Protein AF-K1PT40-F1 (afdb_monomer)

Sequence (163 aa):
MASPNAAKFVKEEEVARGKWLSLNNITYTDPTGRERQWECVKRTTRQTDSADAVGIIAILKRMLKFDCIVLVLQYRPPMKCCSVEIPAGLVDAGESPETAAVRELYEETGYTASVKHVTPEFIEVVLIPVDDLLQRLDDYAKSGCSVDSRVYSYALGLQPKTS

Structure (mmCIF, N/CA/C/O backbone):
data_AF-K1PT40-F1
#
_entry.id   AF-K1PT40-F1
#
loop_
_atom_site.group_PDB
_atom_site.id
_atom_site.type_symbol
_atom_site.label_atom_id
_atom_site.label_alt_id
_atom_site.label_comp_id
_atom_site.label_asym_id
_atom_site.label_entity_id
_atom_site.label_seq_id
_atom_site.pdbx_PDB_ins_code
_atom_site.Cartn_x
_atom_site.Cartn_y
_atom_site.Cartn_z
_atom_site.occupancy
_atom_site.B_iso_or_equiv
_atom_site.auth_seq_id
_atom_site.auth_comp_id
_atom_site.auth_asym_id
_atom_site.auth_atom_id
_atom_site.pdbx_PDB_model_num
ATOM 1 N N . MET A 1 1 ? -2.597 6.090 31.375 1.00 55.81 1 MET A N 1
ATOM 2 C CA . MET A 1 1 ? -3.374 6.096 30.114 1.00 55.81 1 MET A CA 1
ATOM 3 C C . MET A 1 1 ? -3.685 4.656 29.753 1.00 55.81 1 MET A C 1
ATOM 5 O O . MET A 1 1 ? -2.814 3.817 29.946 1.00 55.81 1 MET A O 1
ATOM 9 N N . ALA A 1 2 ? -4.905 4.352 29.312 1.00 60.03 2 ALA A N 1
ATOM 10 C CA . ALA A 1 2 ? -5.257 2.994 28.907 1.00 60.03 2 ALA A CA 1
ATOM 11 C C . ALA A 1 2 ? -4.549 2.618 27.591 1.00 60.03 2 ALA A C 1
ATOM 13 O O . ALA A 1 2 ? -4.382 3.466 26.715 1.00 60.03 2 ALA A O 1
ATOM 14 N N . SER A 1 3 ? -4.092 1.368 27.482 1.00 67.38 3 SER A N 1
ATOM 15 C CA . SER A 1 3 ? -3.346 0.873 26.317 1.00 67.38 3 SER A CA 1
ATOM 16 C C . SER A 1 3 ? -4.230 0.851 25.063 1.00 67.38 3 SER A C 1
ATOM 18 O O . SER A 1 3 ? -5.341 0.334 25.148 1.00 67.38 3 SER A O 1
ATOM 20 N N . PRO A 1 4 ? -3.764 1.317 23.890 1.00 64.62 4 PRO A N 1
ATOM 21 C CA . PRO A 1 4 ? -4.501 1.194 22.628 1.00 64.62 4 PRO A CA 1
ATOM 22 C C . PRO A 1 4 ? -4.942 -0.242 22.306 1.00 64.62 4 PRO A C 1
ATOM 24 O O . PRO A 1 4 ? -6.037 -0.442 21.790 1.00 64.62 4 PRO A O 1
ATOM 27 N N . ASN A 1 5 ? -4.156 -1.244 22.718 1.00 70.12 5 ASN A N 1
ATOM 28 C CA . ASN A 1 5 ? -4.481 -2.667 22.543 1.00 70.12 5 ASN A CA 1
ATOM 29 C C . ASN A 1 5 ? -5.668 -3.138 23.403 1.00 70.12 5 ASN A C 1
ATOM 31 O O . ASN A 1 5 ? -6.111 -4.275 23.267 1.00 70.12 5 ASN A O 1
ATOM 35 N N . ALA A 1 6 ? -6.168 -2.299 24.316 1.00 75.44 6 ALA A N 1
ATOM 36 C CA . ALA A 1 6 ? -7.383 -2.576 25.074 1.00 75.44 6 ALA A CA 1
ATOM 37 C C . ALA A 1 6 ? -8.662 -2.255 24.282 1.00 75.44 6 ALA A C 1
ATOM 39 O O . ALA A 1 6 ? -9.745 -2.634 24.728 1.00 75.44 6 ALA A O 1
ATOM 40 N N . ALA A 1 7 ? -8.555 -1.581 23.129 1.00 82.00 7 ALA A N 1
ATOM 41 C CA . ALA A 1 7 ? -9.688 -1.396 22.235 1.00 82.00 7 ALA A CA 1
ATOM 42 C C . ALA A 1 7 ? -10.136 -2.741 21.644 1.00 82.00 7 ALA A C 1
ATOM 44 O O . ALA A 1 7 ? -9.308 -3.602 21.343 1.00 82.00 7 ALA A O 1
ATOM 45 N N . LYS A 1 8 ? -11.446 -2.936 21.482 1.00 88.75 8 LYS A N 1
ATOM 46 C CA . LYS A 1 8 ? -12.007 -4.203 20.994 1.00 88.75 8 LYS A CA 1
ATOM 47 C C . LYS A 1 8 ? -13.118 -3.958 19.996 1.00 88.75 8 LYS A C 1
ATOM 49 O O . LYS A 1 8 ? -14.002 -3.140 20.233 1.00 88.75 8 LYS A O 1
ATOM 54 N N . PHE A 1 9 ? -13.079 -4.708 18.903 1.00 91.75 9 PHE A N 1
ATOM 55 C CA . PHE A 1 9 ? -14.188 -4.798 17.966 1.00 91.75 9 PHE A CA 1
ATOM 56 C C . PHE A 1 9 ? -15.435 -5.347 18.672 1.00 91.75 9 PHE A C 1
ATOM 58 O O . PHE A 1 9 ? -15.334 -6.305 19.439 1.00 91.75 9 PHE A O 1
ATOM 65 N N . VAL A 1 10 ? -16.595 -4.743 18.406 1.00 95.06 10 VAL A N 1
ATOM 66 C CA . VAL A 1 10 ? -17.891 -5.204 18.926 1.00 95.06 10 VAL A CA 1
ATOM 67 C C . VAL A 1 10 ? -18.737 -5.764 17.792 1.00 95.06 10 VAL A C 1
ATOM 69 O O . VAL A 1 10 ? -19.120 -6.930 17.829 1.00 95.06 10 VAL A O 1
ATOM 72 N N . LYS A 1 11 ? -19.031 -4.940 16.783 1.00 95.19 11 LYS A N 1
ATOM 73 C CA . LYS A 1 11 ? -19.828 -5.338 15.621 1.00 95.19 11 LYS A CA 1
ATOM 74 C C . LYS A 1 11 ? -19.534 -4.460 14.416 1.00 95.19 11 LYS A C 1
ATOM 76 O O . LYS A 1 11 ? -18.988 -3.366 14.543 1.00 95.19 11 LYS A O 1
ATOM 81 N N . GLU A 1 12 ? -19.962 -4.932 13.258 1.00 95.81 12 GLU A N 1
ATOM 82 C CA . GLU A 1 12 ? -19.941 -4.181 12.015 1.00 95.81 12 GLU A CA 1
ATOM 83 C C . GLU A 1 12 ? -21.267 -4.360 11.292 1.00 95.81 12 GLU A C 1
ATOM 85 O O . GLU A 1 12 ? -21.753 -5.481 11.145 1.00 95.81 12 GLU A O 1
ATOM 90 N N . GLU A 1 13 ? -21.836 -3.250 10.841 1.00 96.88 13 GLU A N 1
ATOM 91 C CA . GLU A 1 13 ? -23.110 -3.219 10.135 1.00 96.88 13 GLU A CA 1
ATOM 92 C C . GLU A 1 13 ? -22.908 -2.566 8.768 1.00 96.88 13 GLU A C 1
ATOM 94 O O . GLU A 1 13 ? -22.343 -1.479 8.660 1.00 96.88 13 GLU A O 1
ATOM 99 N N . GLU A 1 14 ? -23.344 -3.238 7.703 1.00 96.56 14 GLU A N 1
ATOM 100 C CA . GLU A 1 14 ? -23.311 -2.670 6.356 1.00 96.56 14 GLU A CA 1
ATOM 101 C C . GLU A 1 14 ? -24.415 -1.615 6.217 1.00 96.56 14 GLU A C 1
ATOM 103 O O . GLU A 1 14 ? -25.590 -1.895 6.445 1.00 96.56 14 GLU A O 1
ATOM 108 N N . VAL A 1 15 ? -24.027 -0.396 5.845 1.00 97.06 15 VAL A N 1
ATOM 109 C CA . VAL A 1 15 ? -24.938 0.736 5.630 1.00 97.06 15 VAL A CA 1
ATOM 110 C C . VAL A 1 15 ? -25.408 0.763 4.178 1.00 97.06 15 VAL A C 1
ATOM 112 O O . VAL A 1 15 ? -26.587 0.972 3.903 1.00 97.06 15 VAL A O 1
ATOM 115 N N . ALA A 1 16 ? -24.484 0.555 3.237 1.00 96.06 16 ALA A N 1
ATOM 116 C CA . ALA A 1 16 ? -24.777 0.520 1.810 1.00 96.06 16 ALA A CA 1
ATOM 117 C C . ALA A 1 16 ? -23.735 -0.310 1.051 1.00 96.06 16 ALA A C 1
ATOM 119 O O . ALA A 1 16 ? -22.554 -0.312 1.398 1.00 96.06 16 ALA A O 1
ATOM 120 N N . ARG A 1 17 ? -24.152 -0.957 -0.041 1.00 95.69 17 ARG A N 1
ATOM 121 C CA . ARG A 1 17 ? -23.276 -1.766 -0.898 1.00 95.69 17 ARG A CA 1
ATOM 122 C C . ARG A 1 17 ? -23.480 -1.439 -2.367 1.00 95.69 17 ARG A C 1
ATOM 124 O O . ARG A 1 17 ? -24.585 -1.521 -2.894 1.00 95.69 17 ARG A O 1
ATOM 131 N N . GLY A 1 18 ? -22.381 -1.103 -3.031 1.00 94.56 18 GLY A N 1
ATOM 132 C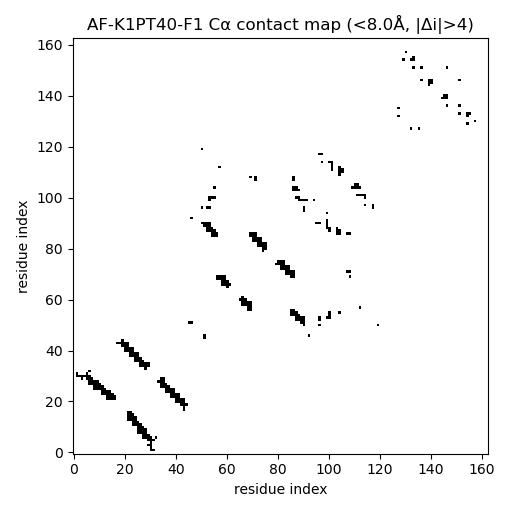 CA . GLY A 1 18 ? -22.285 -1.023 -4.481 1.00 94.56 18 GLY A CA 1
ATOM 133 C C . GLY A 1 18 ? -21.559 -2.232 -5.071 1.00 94.56 18 GLY A C 1
ATOM 134 O O . GLY A 1 18 ? -21.200 -3.180 -4.376 1.00 94.56 18 GLY A O 1
ATOM 135 N N . LYS A 1 19 ? -21.295 -2.176 -6.382 1.00 92.88 19 LYS A N 1
ATOM 136 C CA . LYS A 1 19 ? -20.547 -3.231 -7.087 1.00 92.88 19 LYS A CA 1
ATOM 137 C C . LYS A 1 19 ? -19.094 -3.349 -6.611 1.00 92.88 19 LYS A C 1
ATOM 139 O O . LYS A 1 19 ? -18.591 -4.463 -6.533 1.00 92.88 19 LYS A O 1
ATOM 144 N N . TRP A 1 20 ? -18.441 -2.218 -6.327 1.00 88.81 20 TRP A N 1
ATOM 145 C CA . TRP A 1 20 ? -16.995 -2.140 -6.057 1.00 88.81 20 TRP A CA 1
ATOM 146 C C . TRP A 1 20 ? -16.643 -1.773 -4.611 1.00 88.81 20 TRP A C 1
ATOM 148 O O . TRP A 1 20 ? -15.541 -2.077 -4.155 1.00 88.81 20 TRP A O 1
ATOM 158 N N . LEU A 1 21 ? -17.557 -1.105 -3.901 1.00 93.31 21 LEU A N 1
ATOM 159 C CA . LEU A 1 21 ? -17.350 -0.593 -2.547 1.00 93.31 21 LEU A CA 1
ATOM 160 C C . LEU A 1 21 ? -18.582 -0.858 -1.676 1.00 93.31 21 LEU A C 1
ATOM 162 O O . LEU A 1 21 ? -19.709 -0.802 -2.174 1.00 93.31 21 LEU A O 1
ATOM 166 N N 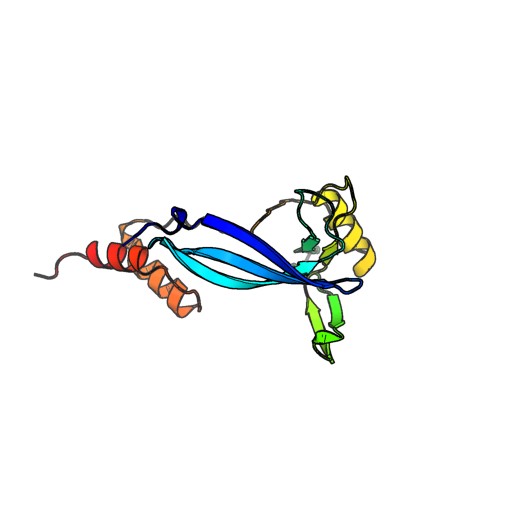. SER A 1 22 ? -18.365 -1.085 -0.385 1.00 95.25 22 SER A N 1
ATOM 167 C CA . SER A 1 22 ? -19.391 -1.048 0.660 1.00 95.25 22 SER A CA 1
ATOM 168 C C . SER A 1 22 ? -19.037 0.008 1.706 1.00 95.25 22 SER A C 1
ATOM 170 O O . SER A 1 22 ? -17.860 0.234 1.988 1.00 95.25 22 SER A O 1
ATOM 172 N N . LEU A 1 23 ? -20.060 0.668 2.248 1.00 97.00 23 LEU A N 1
ATOM 173 C CA . LEU A 1 23 ? -19.978 1.546 3.409 1.00 97.00 23 LEU A CA 1
ATOM 174 C C . LEU A 1 23 ? -20.490 0.768 4.619 1.00 97.00 23 LEU A C 1
ATOM 176 O O . LEU A 1 23 ? -21.602 0.238 4.594 1.00 97.00 23 LEU A O 1
ATOM 180 N N . ASN A 1 24 ? -19.693 0.724 5.675 1.00 95.81 24 ASN A N 1
ATOM 181 C CA . ASN A 1 24 ? -19.957 -0.050 6.876 1.00 95.81 24 ASN A CA 1
ATOM 182 C C . ASN A 1 24 ? -19.765 0.847 8.104 1.00 95.81 24 ASN A C 1
ATOM 184 O O . ASN A 1 24 ? -18.903 1.724 8.113 1.00 95.81 24 ASN A O 1
ATOM 188 N N . ASN A 1 25 ? -20.553 0.625 9.151 1.00 97.19 25 ASN A N 1
ATOM 189 C CA . ASN A 1 25 ? -20.369 1.264 10.447 1.00 97.19 25 ASN A CA 1
ATOM 190 C C . ASN A 1 25 ? -19.800 0.234 11.430 1.00 97.19 25 ASN A C 1
ATOM 192 O O . ASN A 1 25 ? -20.436 -0.783 11.719 1.00 97.19 25 ASN A O 1
ATOM 196 N N . ILE A 1 26 ? -18.589 0.483 11.922 1.00 96.12 26 ILE A N 1
ATOM 197 C CA . ILE A 1 26 ? -17.916 -0.351 12.916 1.00 96.12 26 ILE A CA 1
ATOM 198 C C . ILE A 1 26 ? -18.209 0.210 14.300 1.00 96.12 26 ILE A C 1
ATOM 200 O O . ILE A 1 26 ? -17.918 1.367 14.590 1.00 96.12 26 ILE A O 1
ATOM 204 N N . THR A 1 27 ?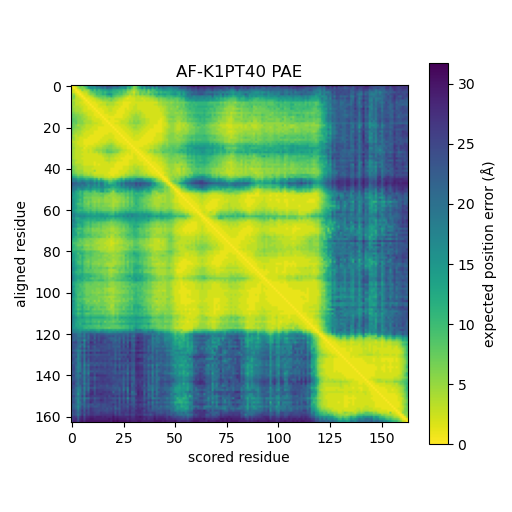 -18.711 -0.643 15.184 1.00 96.75 27 THR A N 1
ATOM 205 C CA . THR A 1 27 ? -18.804 -0.365 16.616 1.00 96.75 27 THR A CA 1
ATOM 206 C C . THR A 1 27 ? -17.640 -1.038 17.335 1.00 96.75 27 THR A C 1
ATOM 208 O O . THR A 1 27 ? -17.394 -2.235 17.158 1.00 96.75 27 THR A O 1
ATOM 211 N N . TYR A 1 28 ? -16.922 -0.282 18.161 1.00 93.31 28 TYR A N 1
ATOM 212 C CA . TYR A 1 28 ? -15.806 -0.785 18.959 1.00 93.31 28 TYR A CA 1
ATOM 213 C C . TYR A 1 28 ? -15.787 -0.136 20.345 1.00 93.31 28 TYR A C 1
ATOM 215 O O . TYR A 1 2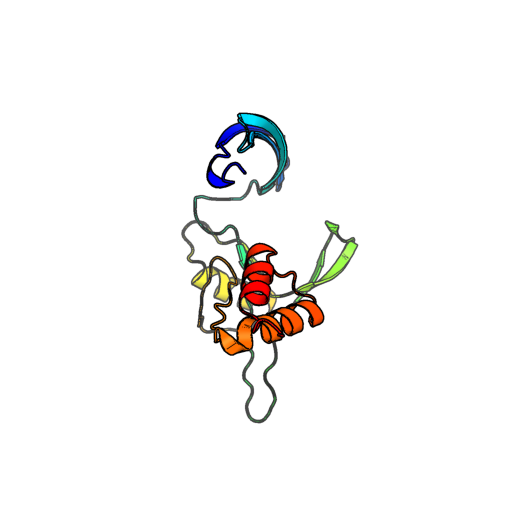8 ? -16.256 0.987 20.528 1.00 93.31 28 TYR A O 1
ATOM 223 N N . THR A 1 29 ? -15.231 -0.828 21.336 1.00 95.38 29 THR A N 1
ATOM 224 C CA . THR A 1 29 ? -14.927 -0.224 22.636 1.00 95.38 29 THR A CA 1
ATOM 225 C C . THR A 1 29 ? -13.546 0.402 22.585 1.00 95.38 29 THR A C 1
ATOM 227 O O . THR A 1 29 ? -12.587 -0.261 22.186 1.00 95.38 29 THR A O 1
ATOM 230 N N . ASP A 1 30 ? -13.417 1.653 23.013 1.00 89.31 30 ASP A N 1
ATOM 231 C CA . ASP A 1 30 ? -12.121 2.306 23.170 1.00 89.31 30 ASP A CA 1
ATOM 232 C C . ASP A 1 30 ? -11.349 1.758 24.393 1.00 89.31 30 ASP A C 1
ATOM 234 O O . ASP A 1 30 ? -11.908 1.009 25.201 1.00 89.31 30 ASP A O 1
ATOM 238 N N . PRO A 1 31 ? -10.068 2.125 24.584 1.00 84.69 31 PRO A N 1
ATOM 239 C CA . PRO A 1 31 ? -9.281 1.667 25.732 1.00 84.69 31 PRO A CA 1
ATOM 240 C C . PRO A 1 31 ? -9.862 2.010 27.111 1.00 84.69 31 PRO A C 1
ATOM 242 O O . PRO A 1 31 ? -9.457 1.426 28.112 1.00 84.69 31 PRO A O 1
ATOM 245 N N . THR A 1 32 ? -10.785 2.972 27.188 1.00 89.75 32 THR A N 1
ATOM 246 C CA . THR A 1 32 ? -11.469 3.374 28.426 1.00 89.75 32 THR A CA 1
ATOM 247 C C . THR A 1 32 ? -12.784 2.625 28.650 1.00 89.75 32 THR A C 1
ATOM 249 O O . THR A 1 32 ? -13.469 2.878 29.639 1.00 89.75 32 THR A O 1
ATOM 252 N N . GLY A 1 33 ? -13.130 1.696 27.753 1.00 88.62 33 GLY A N 1
ATOM 253 C CA . GLY A 1 33 ? -14.356 0.905 27.799 1.00 88.62 33 GLY A CA 1
ATOM 254 C C . GLY A 1 33 ? -15.584 1.627 27.244 1.00 88.62 33 GLY A C 1
ATOM 255 O O . GLY A 1 33 ? -16.693 1.121 27.394 1.00 88.62 33 GLY A O 1
ATOM 256 N N . ARG A 1 34 ? -15.425 2.799 26.616 1.00 93.44 34 ARG A N 1
ATOM 257 C CA . ARG A 1 34 ? -16.545 3.524 26.003 1.00 93.44 34 ARG A CA 1
ATOM 258 C C . ARG A 1 34 ? -16.797 3.012 24.596 1.00 93.44 34 ARG A C 1
ATOM 260 O O . ARG A 1 34 ? -15.857 2.843 23.822 1.00 93.44 34 ARG A O 1
ATOM 267 N N . GLU A 1 35 ? -18.064 2.821 24.259 1.00 96.31 35 GLU A N 1
ATOM 268 C CA . GLU A 1 35 ? -18.469 2.459 22.905 1.00 96.31 35 GLU A CA 1
ATOM 269 C C . GLU A 1 35 ? -18.306 3.647 21.950 1.00 96.31 35 GLU A C 1
ATOM 271 O O . GLU A 1 35 ? -18.610 4.795 22.289 1.00 96.31 35 GLU A O 1
ATOM 276 N N . ARG A 1 36 ? -17.789 3.363 20.756 1.00 95.12 36 ARG A N 1
ATOM 277 C CA . ARG A 1 36 ? -17.588 4.317 19.668 1.00 95.12 36 ARG A CA 1
ATOM 278 C C . ARG A 1 36 ? -18.011 3.700 18.349 1.00 95.12 36 ARG A C 1
ATOM 280 O O . ARG A 1 36 ? -17.966 2.483 18.178 1.00 95.12 36 ARG A O 1
ATOM 287 N N . GLN A 1 37 ? -18.376 4.573 17.421 1.00 95.50 37 GLN A N 1
ATOM 288 C CA . GLN A 1 37 ? -18.710 4.219 16.051 1.00 95.50 37 GLN A CA 1
ATOM 289 C C . GLN A 1 37 ? -17.688 4.813 15.087 1.00 95.50 37 GLN A C 1
ATOM 291 O O . GLN A 1 37 ? -17.128 5.881 15.350 1.00 95.50 37 GLN A O 1
ATOM 296 N N . TRP A 1 38 ? -17.436 4.105 13.992 1.00 95.81 38 TRP A N 1
ATOM 297 C CA . TRP A 1 38 ? -16.512 4.510 12.945 1.00 95.81 38 TRP A CA 1
ATOM 298 C C . TRP A 1 38 ? -17.031 4.061 11.582 1.00 95.81 38 TRP A C 1
ATOM 300 O O . TRP A 1 38 ? -17.205 2.867 11.337 1.00 95.81 38 TRP A O 1
ATOM 310 N N . GLU A 1 39 ? -17.232 5.010 10.673 1.00 95.25 39 GLU A N 1
ATOM 311 C CA . GLU A 1 39 ? -17.586 4.701 9.290 1.00 95.25 39 GLU A CA 1
ATOM 312 C C . GLU A 1 39 ? -16.346 4.239 8.521 1.00 95.25 39 GLU A C 1
ATOM 314 O O . GLU A 1 39 ? -15.298 4.889 8.536 1.00 95.25 39 GLU A O 1
ATOM 319 N N . CYS A 1 40 ? -16.453 3.104 7.838 1.00 92.06 40 CYS A N 1
ATOM 320 C CA . CYS A 1 40 ? -15.389 2.567 7.008 1.00 92.06 40 CYS A CA 1
ATOM 321 C C . CYS A 1 40 ? -15.908 2.191 5.620 1.00 92.06 40 CYS A C 1
ATOM 323 O O . CYS A 1 40 ? -17.068 1.824 5.434 1.00 92.06 40 CYS A O 1
ATOM 325 N N . VAL A 1 41 ? -15.022 2.288 4.632 1.00 92.81 41 VAL A N 1
ATOM 326 C CA . VAL A 1 41 ? -15.292 1.862 3.260 1.00 92.81 41 VAL A CA 1
ATOM 327 C C . VAL A 1 41 ? -14.440 0.639 2.966 1.00 92.81 41 VAL A C 1
ATOM 329 O O . VAL A 1 41 ? -13.234 0.647 3.215 1.00 92.81 41 VAL A O 1
ATOM 332 N N . LYS A 1 42 ? -15.056 -0.408 2.419 1.00 88.81 42 LYS A N 1
ATOM 333 C CA . LYS A 1 42 ? -14.379 -1.653 2.041 1.00 88.81 42 LYS A CA 1
ATOM 334 C C . LYS A 1 42 ? -14.555 -1.937 0.560 1.00 88.81 42 LYS A C 1
ATOM 336 O O . LYS A 1 42 ? -15.574 -1.590 -0.030 1.00 88.81 42 LYS A O 1
ATOM 341 N N . ARG A 1 43 ? -13.571 -2.604 -0.048 1.00 87.50 43 ARG A N 1
ATOM 342 C CA . ARG A 1 43 ? -13.723 -3.176 -1.392 1.00 87.50 43 ARG A CA 1
ATOM 343 C C . ARG A 1 43 ? -14.569 -4.440 -1.304 1.00 87.50 43 ARG A C 1
ATOM 345 O O . ARG A 1 43 ? -14.285 -5.325 -0.505 1.00 87.50 43 ARG A O 1
ATOM 352 N N . THR A 1 44 ? -15.573 -4.553 -2.162 1.00 87.75 44 THR A N 1
ATOM 353 C CA . THR A 1 44 ? -16.437 -5.747 -2.251 1.00 87.75 44 THR A CA 1
ATOM 354 C C . THR A 1 44 ? -15.797 -6.889 -3.039 1.00 87.75 44 THR A C 1
ATOM 356 O O . THR A 1 44 ? -16.327 -7.995 -3.047 1.00 87.75 44 THR A O 1
ATOM 359 N N . THR A 1 45 ? -14.670 -6.625 -3.703 1.00 81.88 45 THR A N 1
ATOM 360 C CA . THR A 1 45 ? -13.912 -7.586 -4.516 1.00 81.88 45 THR A CA 1
ATOM 361 C C . THR A 1 45 ? -12.797 -8.290 -3.744 1.00 81.88 45 THR A C 1
ATOM 363 O O . THR A 1 45 ? -12.067 -9.076 -4.338 1.00 81.88 45 THR A O 1
ATOM 366 N N . ARG A 1 46 ? -12.632 -7.999 -2.448 1.00 69.38 46 ARG A N 1
ATOM 367 C CA . ARG A 1 46 ? -11.609 -8.622 -1.603 1.00 69.38 46 ARG A CA 1
ATOM 368 C C . ARG A 1 46 ? -11.870 -10.122 -1.473 1.00 69.38 46 ARG A C 1
ATOM 370 O O . ARG A 1 46 ? -12.940 -10.524 -1.021 1.00 69.38 46 ARG A O 1
ATOM 377 N N . GLN A 1 47 ? -10.882 -10.936 -1.834 1.00 62.53 47 GLN A N 1
ATOM 378 C CA . GLN A 1 47 ? -10.919 -12.387 -1.680 1.00 62.53 47 GLN A CA 1
ATOM 379 C C . GLN A 1 47 ? -9.835 -12.800 -0.668 1.00 62.53 47 GLN A C 1
ATOM 381 O O . GLN A 1 47 ? -8.656 -12.799 -0.989 1.00 62.53 47 GLN A O 1
ATOM 386 N N . THR A 1 48 ? -10.249 -13.174 0.551 1.00 61.72 48 THR A N 1
ATOM 387 C CA . THR A 1 48 ? -9.428 -13.787 1.631 1.00 61.72 48 THR A CA 1
ATOM 388 C C . THR A 1 48 ? -8.346 -12.913 2.308 1.00 61.72 48 THR A C 1
ATOM 390 O O . THR A 1 48 ? -8.241 -11.716 2.048 1.00 61.72 48 THR A O 1
ATOM 393 N N . ASP A 1 49 ? -7.613 -13.504 3.265 1.00 59.75 49 ASP A N 1
ATOM 394 C CA . ASP A 1 49 ? -6.671 -12.870 4.215 1.00 59.75 49 ASP A CA 1
ATOM 395 C C . ASP A 1 49 ? -5.361 -12.339 3.589 1.00 59.75 49 ASP A C 1
ATOM 397 O O . ASP A 1 49 ? -4.464 -11.892 4.306 1.00 59.75 49 ASP A O 1
ATOM 401 N N . SER A 1 50 ? -5.221 -12.375 2.262 1.00 63.06 50 SER A N 1
ATOM 402 C CA . SER A 1 50 ? -4.070 -11.820 1.544 1.00 63.06 50 SER A CA 1
ATOM 403 C C . SER A 1 50 ? -4.205 -10.309 1.302 1.00 63.06 50 SER A C 1
ATOM 405 O O . SER A 1 50 ? -5.252 -9.703 1.544 1.00 63.06 50 SER A O 1
ATOM 407 N N . ALA A 1 51 ? -3.120 -9.677 0.841 1.00 71.38 51 ALA A N 1
ATOM 408 C CA . ALA A 1 51 ? -3.136 -8.273 0.436 1.00 71.38 51 ALA A CA 1
ATOM 409 C C . ALA A 1 51 ? -4.159 -8.040 -0.691 1.00 71.38 51 ALA A C 1
ATOM 411 O O . ALA A 1 51 ? -4.229 -8.820 -1.636 1.00 71.38 51 ALA A O 1
ATOM 412 N N . ASP A 1 52 ? -4.927 -6.950 -0.598 1.00 78.44 52 ASP A N 1
ATOM 413 C CA . ASP A 1 52 ? -5.963 -6.604 -1.587 1.00 78.44 52 ASP A CA 1
ATOM 414 C C . ASP A 1 52 ? -5.378 -6.204 -2.946 1.00 78.44 52 ASP A C 1
ATOM 416 O O . ASP A 1 52 ? -6.018 -6.346 -3.988 1.00 78.44 52 ASP A O 1
ATOM 420 N N . ALA A 1 53 ? -4.188 -5.616 -2.912 1.00 86.12 53 ALA A N 1
ATOM 421 C CA . ALA A 1 53 ? -3.529 -5.011 -4.049 1.00 86.12 53 ALA A CA 1
ATOM 422 C C . ALA A 1 53 ? -2.022 -4.951 -3.809 1.00 86.12 53 ALA A C 1
ATOM 424 O O . ALA A 1 53 ? -1.555 -4.990 -2.667 1.00 86.12 53 ALA A O 1
ATOM 425 N N . VAL A 1 54 ? -1.279 -4.783 -4.893 1.00 89.62 54 VAL A N 1
ATOM 426 C CA . VAL A 1 54 ? 0.155 -4.507 -4.890 1.00 89.62 54 VAL A CA 1
ATOM 427 C C . VAL A 1 54 ? 0.419 -3.131 -5.485 1.00 89.62 54 VAL A C 1
ATOM 429 O O . VAL A 1 54 ? -0.254 -2.709 -6.422 1.00 89.62 54 VAL A O 1
ATOM 432 N N . GLY A 1 55 ? 1.413 -2.435 -4.935 1.00 90.75 55 GLY A N 1
ATOM 433 C CA . GLY A 1 55 ? 2.023 -1.255 -5.542 1.00 90.75 55 GLY A CA 1
ATOM 434 C C . GLY A 1 55 ? 3.477 -1.562 -5.888 1.00 90.75 55 GLY A C 1
ATOM 435 O O . GLY A 1 55 ? 4.192 -2.153 -5.077 1.00 90.75 55 GLY A O 1
ATOM 436 N N . ILE A 1 56 ? 3.919 -1.186 -7.086 1.00 92.69 56 ILE A N 1
ATOM 437 C CA . ILE A 1 56 ? 5.214 -1.590 -7.630 1.00 92.69 56 ILE A CA 1
ATOM 438 C C . ILE A 1 56 ? 6.157 -0.390 -7.729 1.00 92.69 56 ILE A C 1
ATOM 440 O O . ILE A 1 56 ? 5.999 0.483 -8.577 1.00 92.69 56 ILE A O 1
ATOM 444 N N . ILE A 1 57 ? 7.222 -0.383 -6.925 1.00 90.31 57 ILE A N 1
ATOM 445 C CA . ILE A 1 57 ? 8.346 0.545 -7.118 1.00 90.31 57 ILE A CA 1
ATOM 446 C C . ILE A 1 57 ? 9.343 -0.100 -8.086 1.00 90.31 57 ILE A C 1
ATOM 448 O O . ILE A 1 57 ? 10.255 -0.827 -7.688 1.00 90.31 57 ILE A O 1
ATOM 452 N N . ALA A 1 58 ? 9.161 0.150 -9.381 1.00 88.81 58 ALA A N 1
ATOM 453 C CA . ALA A 1 58 ? 10.025 -0.394 -10.423 1.00 88.81 58 ALA A CA 1
ATOM 454 C C . ALA A 1 58 ? 11.208 0.542 -10.717 1.00 88.81 58 ALA A C 1
ATOM 456 O O . ALA A 1 58 ? 11.031 1.650 -11.226 1.00 88.81 58 ALA A O 1
ATOM 457 N N . ILE A 1 59 ? 12.428 0.075 -10.430 1.00 91.19 59 ILE A N 1
ATOM 458 C CA . ILE A 1 59 ? 13.675 0.792 -10.734 1.00 91.19 59 ILE A CA 1
ATOM 459 C C . ILE A 1 59 ? 14.253 0.271 -12.052 1.00 91.19 59 ILE A C 1
ATOM 461 O O . ILE A 1 59 ? 14.792 -0.836 -12.120 1.00 91.19 59 ILE A O 1
ATOM 465 N N . LEU A 1 60 ? 14.192 1.095 -13.094 1.00 90.75 60 LEU A N 1
ATOM 466 C CA . LEU A 1 60 ? 14.785 0.814 -14.394 1.00 90.75 60 LEU A CA 1
ATOM 467 C C . LEU A 1 60 ? 16.276 1.175 -14.383 1.00 90.75 60 LEU A C 1
ATOM 469 O O . LEU A 1 60 ? 16.654 2.346 -14.485 1.00 90.75 60 LEU A O 1
ATOM 473 N N . LYS A 1 61 ? 17.123 0.146 -14.298 1.00 88.56 61 LYS A N 1
ATOM 474 C CA . LYS A 1 61 ? 18.580 0.259 -14.438 1.00 88.56 61 LYS A CA 1
ATOM 475 C C . LYS A 1 61 ? 18.953 0.422 -15.911 1.00 88.56 61 LYS A C 1
ATOM 477 O O . LYS A 1 61 ? 18.490 -0.337 -16.760 1.00 88.56 61 LYS A O 1
ATOM 482 N N . ARG A 1 62 ? 19.803 1.400 -16.229 1.00 87.94 62 ARG A N 1
ATOM 483 C CA . ARG A 1 62 ? 20.212 1.705 -17.610 1.00 87.94 62 ARG A CA 1
ATOM 484 C C . ARG A 1 62 ? 21.722 1.878 -17.688 1.00 87.94 62 ARG A C 1
ATOM 486 O O . ARG A 1 62 ? 22.300 2.635 -16.918 1.00 87.94 62 ARG A O 1
ATOM 493 N N . MET A 1 63 ? 22.360 1.214 -18.648 1.00 90.56 63 MET A N 1
ATOM 494 C CA . MET A 1 63 ? 23.799 1.372 -18.866 1.00 90.56 63 MET A CA 1
ATOM 495 C C . MET A 1 63 ? 24.132 2.828 -19.211 1.00 90.56 63 MET A C 1
ATOM 497 O O . MET A 1 63 ? 23.519 3.410 -20.106 1.00 90.56 63 MET A O 1
ATOM 501 N N . LEU A 1 64 ? 25.114 3.395 -18.501 1.00 89.75 64 LEU A N 1
ATOM 502 C CA . LEU A 1 64 ? 25.627 4.758 -18.704 1.00 89.75 64 LEU A CA 1
ATOM 503 C C . LEU A 1 64 ? 24.577 5.875 -18.534 1.00 89.75 64 LEU A C 1
ATOM 505 O O . LEU A 1 64 ? 24.757 6.980 -19.043 1.00 89.75 64 LEU A O 1
ATOM 509 N N . LYS A 1 65 ? 23.476 5.608 -17.822 1.00 86.69 65 LYS A N 1
ATOM 510 C CA . LYS A 1 65 ? 22.463 6.606 -17.455 1.00 86.69 65 LYS A CA 1
ATOM 511 C C . LYS A 1 65 ? 22.076 6.436 -15.991 1.00 86.69 65 LYS A C 1
ATOM 513 O O . LYS A 1 65 ? 22.226 5.357 -15.431 1.00 86.69 65 LYS A O 1
ATOM 518 N N . PHE A 1 66 ? 21.527 7.490 -15.394 1.00 84.12 66 PHE A N 1
ATOM 519 C CA . PHE A 1 66 ? 20.904 7.387 -14.076 1.00 84.12 66 PHE A CA 1
ATOM 520 C C . PHE A 1 66 ? 19.703 6.441 -14.110 1.00 84.12 66 PHE A C 1
ATOM 522 O O . PHE A 1 66 ? 19.027 6.304 -15.141 1.00 84.12 66 PHE A O 1
ATOM 529 N N . ASP A 1 67 ? 19.435 5.823 -12.969 1.00 87.75 67 ASP A N 1
ATOM 530 C CA . ASP A 1 67 ? 18.248 5.007 -12.767 1.00 87.75 67 ASP A CA 1
ATOM 531 C C . ASP A 1 67 ? 16.979 5.848 -12.915 1.00 87.75 67 ASP A C 1
ATOM 533 O O . ASP A 1 67 ? 16.965 7.049 -12.632 1.00 87.75 67 ASP A O 1
ATOM 537 N N . CYS A 1 68 ? 15.902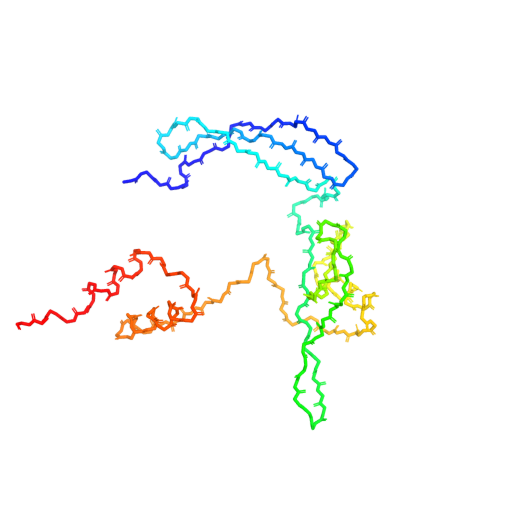 5.209 -13.358 1.00 83.88 68 CYS A N 1
ATOM 538 C CA . CYS A 1 68 ? 14.578 5.818 -13.386 1.00 83.88 68 CYS A CA 1
ATOM 539 C C . CYS A 1 68 ? 13.596 4.993 -12.568 1.00 83.88 68 CYS A C 1
ATOM 541 O O . CYS A 1 68 ? 13.701 3.770 -12.523 1.00 83.88 68 CYS A O 1
ATOM 543 N N . ILE A 1 69 ? 12.609 5.666 -11.985 1.00 85.94 69 ILE A N 1
ATOM 544 C CA . ILE A 1 69 ? 11.411 5.015 -11.463 1.00 85.94 69 ILE A CA 1
ATOM 545 C C . ILE A 1 69 ? 10.387 4.973 -12.593 1.00 85.94 69 ILE A C 1
ATOM 547 O O . ILE A 1 69 ? 10.164 5.982 -13.266 1.00 85.94 69 ILE A O 1
ATOM 551 N N . VAL A 1 70 ? 9.798 3.804 -12.822 1.00 85.06 70 VAL A N 1
ATOM 552 C CA . VAL A 1 70 ? 8.689 3.651 -13.766 1.00 85.06 70 VAL A CA 1
ATOM 553 C C . VAL A 1 70 ? 7.403 4.082 -13.066 1.00 85.06 70 VAL A C 1
ATOM 555 O O . VAL A 1 70 ? 7.102 3.607 -11.974 1.00 85.06 70 VAL A O 1
ATOM 558 N N . LEU A 1 71 ? 6.670 4.998 -13.694 1.00 85.50 71 LEU A N 1
ATOM 559 C CA . LEU A 1 71 ? 5.412 5.556 -13.203 1.00 85.50 71 LEU A CA 1
ATOM 560 C C . LEU A 1 71 ? 4.360 5.473 -14.308 1.00 85.50 71 LEU A C 1
ATOM 562 O O . LEU A 1 71 ? 4.701 5.463 -15.493 1.00 85.50 71 LEU A O 1
ATOM 566 N N . VAL A 1 72 ? 3.093 5.476 -13.911 1.00 84.12 72 VAL A N 1
ATOM 567 C CA . VAL A 1 72 ? 1.938 5.528 -14.811 1.00 84.12 72 VAL A CA 1
ATOM 568 C C . VAL A 1 72 ? 1.216 6.863 -14.658 1.00 84.12 72 VAL A C 1
ATOM 570 O O . VAL A 1 72 ? 1.178 7.449 -13.576 1.00 84.12 72 VAL A O 1
ATOM 573 N N . LEU A 1 73 ? 0.644 7.357 -15.755 1.00 87.31 73 LEU A N 1
ATOM 574 C CA . LEU A 1 73 ? -0.244 8.516 -15.755 1.00 87.31 73 LEU A CA 1
ATOM 575 C C . LEU A 1 73 ? -1.647 8.029 -16.105 1.00 87.31 73 LEU A C 1
ATOM 577 O O . LEU A 1 73 ? -1.896 7.641 -17.245 1.00 87.31 73 LEU A O 1
ATOM 581 N N . GLN A 1 74 ? -2.560 8.062 -15.139 1.00 79.88 74 GLN A N 1
ATOM 582 C CA . GLN A 1 74 ? -3.914 7.538 -15.311 1.00 79.88 74 GLN A CA 1
ATOM 583 C C . GLN A 1 74 ? -4.971 8.572 -14.942 1.00 79.88 74 GLN A C 1
ATOM 585 O O . GLN A 1 74 ? -4.829 9.296 -13.960 1.00 79.88 74 GLN A O 1
ATOM 590 N N . TYR A 1 75 ? -6.057 8.642 -15.713 1.00 87.50 75 TYR A N 1
ATOM 591 C CA . TYR A 1 75 ? -7.218 9.434 -15.316 1.00 87.50 75 TYR A CA 1
ATOM 592 C C . TYR A 1 75 ? -7.955 8.722 -14.180 1.00 87.50 75 TYR A C 1
ATOM 594 O O . TYR A 1 75 ? -8.407 7.592 -14.348 1.00 87.50 75 TYR A O 1
ATOM 602 N N . ARG A 1 76 ? -8.108 9.387 -13.032 1.00 86.12 76 ARG A N 1
ATOM 603 C CA . ARG A 1 76 ? -8.836 8.867 -11.870 1.00 86.12 76 ARG A CA 1
ATOM 604 C C . ARG A 1 76 ? -10.232 9.491 -11.822 1.00 86.12 76 ARG A C 1
ATOM 606 O O . ARG A 1 76 ? -10.350 10.640 -11.392 1.00 86.12 76 ARG A O 1
ATOM 613 N N . PRO A 1 77 ? -11.312 8.759 -12.173 1.00 90.81 77 PRO A N 1
ATOM 614 C CA . PRO A 1 77 ? -12.672 9.297 -12.112 1.00 90.81 77 PRO A CA 1
ATOM 615 C C . PRO A 1 77 ? -13.059 9.916 -10.755 1.00 90.81 77 PRO A C 1
ATOM 617 O O . PRO A 1 77 ? -13.689 10.974 -10.777 1.00 90.81 77 PRO A O 1
ATOM 620 N N . PRO A 1 78 ? -12.653 9.360 -9.587 1.00 84.31 78 PRO A N 1
ATOM 621 C CA . PRO A 1 78 ? -12.921 9.999 -8.294 1.00 84.31 78 PRO A CA 1
ATOM 622 C C . PRO A 1 78 ? -12.268 11.381 -8.139 1.00 84.31 78 PRO A C 1
ATOM 624 O O . PRO A 1 78 ? -12.863 12.272 -7.540 1.00 84.31 78 PRO A O 1
ATOM 627 N N . MET A 1 79 ? -11.075 11.571 -8.712 1.00 78.44 79 MET A N 1
ATOM 628 C CA . MET A 1 79 ? -10.309 12.824 -8.652 1.00 78.44 79 MET A CA 1
ATOM 629 C C . MET A 1 79 ? -10.632 13.780 -9.806 1.00 78.44 79 MET A C 1
ATOM 631 O O . MET A 1 79 ? -10.330 14.968 -9.729 1.00 78.44 79 MET A O 1
ATOM 635 N N . LYS A 1 80 ? -11.253 13.269 -10.876 1.00 89.38 80 LYS A N 1
ATOM 636 C CA . LYS A 1 80 ? -11.592 13.987 -12.114 1.00 89.38 80 LYS A CA 1
ATOM 637 C C . LYS A 1 80 ? -10.379 14.568 -12.853 1.00 89.38 80 LYS A C 1
ATOM 639 O O . LYS A 1 80 ? -10.528 15.501 -13.641 1.00 89.38 80 LYS A O 1
ATOM 644 N N . CYS A 1 81 ? -9.191 14.014 -12.636 1.00 81.00 81 CYS A N 1
ATOM 645 C CA . CYS A 1 81 ? -7.949 14.440 -13.277 1.00 81.00 81 CYS A CA 1
ATOM 646 C C . CYS A 1 81 ? -7.000 13.255 -13.505 1.00 81.00 81 CYS A C 1
ATOM 648 O O . CYS A 1 81 ? -7.259 12.140 -13.046 1.00 81.00 81 CYS A O 1
ATOM 650 N N . CYS A 1 82 ? -5.909 13.503 -14.234 1.00 80.50 82 CYS A N 1
ATOM 651 C CA . CYS A 1 82 ? -4.815 12.544 -14.334 1.00 80.50 82 CYS A CA 1
ATOM 652 C C . CYS A 1 82 ? -3.943 12.584 -13.077 1.00 80.50 82 CYS A C 1
ATOM 654 O O . CYS A 1 82 ? -3.579 13.658 -12.597 1.00 80.50 82 CYS A O 1
ATOM 656 N N . SER A 1 83 ? -3.575 11.406 -12.592 1.00 70.62 83 SER A N 1
ATOM 657 C CA . SER A 1 83 ? -2.696 11.193 -11.450 1.00 70.62 83 SER A CA 1
ATOM 658 C C . SER A 1 83 ? -1.442 10.457 -11.910 1.00 70.62 83 SER A C 1
ATOM 660 O O . SER A 1 83 ? -1.520 9.522 -12.708 1.00 70.62 83 SER A O 1
ATOM 662 N N . VAL A 1 84 ? -0.285 10.925 -11.436 1.00 80.81 84 VAL A N 1
ATOM 663 C CA . VAL A 1 84 ? 0.998 10.232 -11.590 1.00 80.81 84 VAL A CA 1
ATOM 664 C C . VAL A 1 84 ? 1.132 9.271 -10.421 1.00 80.81 84 VAL A C 1
ATOM 666 O O . VAL A 1 84 ? 1.094 9.702 -9.269 1.00 80.81 84 VAL A O 1
ATOM 669 N N . GLU A 1 85 ? 1.265 7.985 -10.711 1.00 79.75 85 GLU A N 1
ATOM 670 C CA . GLU A 1 85 ? 1.214 6.925 -9.709 1.00 79.75 85 GLU A CA 1
ATOM 671 C C . GLU A 1 85 ? 2.290 5.872 -9.978 1.00 79.75 85 GLU A C 1
ATOM 673 O O . GLU A 1 85 ? 2.826 5.769 -11.084 1.00 79.75 85 GLU A O 1
ATOM 678 N N . ILE A 1 86 ? 2.616 5.083 -8.956 1.00 89.56 86 ILE A N 1
ATOM 679 C CA . ILE A 1 86 ? 3.329 3.824 -9.177 1.00 89.56 86 ILE A CA 1
ATOM 680 C C . ILE A 1 86 ? 2.387 2.832 -9.873 1.00 89.56 86 ILE A C 1
ATOM 682 O O . ILE A 1 86 ? 1.182 2.889 -9.608 1.00 89.56 86 ILE A O 1
ATOM 686 N N . PRO A 1 87 ? 2.903 1.928 -10.725 1.00 92.62 87 PRO A N 1
ATOM 687 C CA . PRO A 1 87 ? 2.102 0.823 -11.226 1.00 92.62 87 PRO A CA 1
ATOM 688 C C . PRO A 1 87 ? 1.491 0.048 -10.061 1.00 92.62 87 PRO A C 1
ATOM 690 O O . PRO A 1 87 ? 2.156 -0.150 -9.034 1.00 92.62 87 PRO A O 1
ATOM 693 N N . ALA A 1 88 ? 0.228 -0.343 -10.179 1.00 91.81 88 ALA A N 1
ATOM 694 C CA . ALA A 1 88 ? -0.491 -0.985 -9.087 1.00 91.81 88 ALA A CA 1
ATOM 695 C C . ALA A 1 88 ? -1.718 -1.742 -9.583 1.00 91.81 88 ALA A C 1
ATOM 697 O O . ALA A 1 88 ? -2.428 -1.272 -10.464 1.00 91.81 88 ALA A O 1
ATOM 698 N N . GLY A 1 89 ? -2.051 -2.844 -8.918 1.00 88.38 89 GLY A N 1
ATOM 699 C CA . GLY A 1 89 ? -3.236 -3.614 -9.274 1.00 88.38 89 GLY A CA 1
ATOM 700 C C . GLY A 1 89 ? -3.676 -4.591 -8.200 1.00 88.38 89 GLY A C 1
ATOM 701 O O . GLY A 1 89 ? -3.065 -4.684 -7.133 1.00 88.38 89 GLY A O 1
ATOM 702 N N . LEU A 1 90 ? -4.809 -5.244 -8.450 1.00 89.88 90 LEU A N 1
ATOM 703 C CA . LEU A 1 90 ? -5.405 -6.179 -7.498 1.00 89.88 90 LEU A CA 1
ATOM 704 C C . LEU A 1 90 ? -4.664 -7.515 -7.553 1.00 89.88 90 LEU A C 1
ATOM 706 O O . LEU A 1 90 ? -4.184 -7.926 -8.607 1.00 89.88 90 LEU A O 1
ATOM 710 N N . VAL A 1 91 ? -4.589 -8.191 -6.410 1.00 89.06 91 VAL A N 1
ATOM 711 C CA . VAL A 1 91 ? -4.060 -9.558 -6.350 1.00 89.06 91 VAL A CA 1
ATOM 712 C C . VAL A 1 91 ? -5.191 -10.528 -6.675 1.00 89.06 91 VAL A C 1
ATOM 714 O O . VAL A 1 91 ? -6.250 -10.476 -6.040 1.00 89.06 91 VAL A O 1
ATOM 717 N N . ASP A 1 92 ? -4.975 -11.406 -7.652 1.00 87.38 92 ASP A N 1
ATOM 718 C CA . ASP A 1 92 ? -5.965 -12.415 -8.023 1.00 87.38 92 ASP A CA 1
ATOM 719 C C . ASP A 1 92 ? -6.049 -13.553 -6.992 1.00 87.38 92 ASP A C 1
ATOM 721 O O . ASP A 1 92 ? -5.149 -13.795 -6.184 1.00 87.38 92 ASP A O 1
ATOM 725 N N . ALA A 1 93 ? -7.163 -14.288 -7.003 1.00 84.12 93 ALA A N 1
ATOM 726 C CA . ALA A 1 93 ? -7.386 -15.374 -6.053 1.00 84.12 93 ALA A CA 1
ATOM 727 C C . ALA A 1 93 ? -6.328 -16.483 -6.204 1.00 84.12 93 ALA A C 1
ATOM 729 O O . ALA A 1 93 ? -6.226 -17.126 -7.249 1.00 84.12 93 ALA A O 1
ATOM 730 N N . GLY A 1 94 ? -5.568 -16.730 -5.133 1.00 85.00 94 GLY A N 1
ATOM 731 C CA . GLY A 1 94 ? -4.470 -17.703 -5.122 1.00 85.00 94 GLY A CA 1
ATOM 732 C C . GLY A 1 94 ? -3.171 -17.201 -5.765 1.00 85.00 94 GLY A C 1
ATOM 733 O O . GLY A 1 94 ? -2.201 -17.955 -5.818 1.00 85.00 94 GLY A O 1
ATOM 734 N N . GLU A 1 95 ? -3.131 -15.950 -6.229 1.00 88.75 95 GLU A N 1
ATOM 735 C CA . GLU A 1 95 ? -1.929 -15.306 -6.753 1.00 88.75 95 GLU A CA 1
ATOM 736 C C . GLU A 1 95 ? -1.044 -14.801 -5.602 1.00 88.75 95 GLU A C 1
ATOM 738 O O . GLU A 1 95 ? -1.529 -14.291 -4.590 1.00 88.75 95 GLU A O 1
ATOM 743 N N . SER A 1 96 ? 0.279 -14.947 -5.734 1.00 89.81 96 SER A N 1
ATOM 744 C CA . SER A 1 96 ? 1.209 -14.353 -4.770 1.00 89.81 96 SER A CA 1
ATOM 745 C C . SER A 1 96 ? 1.409 -12.858 -5.066 1.00 89.81 96 SER A C 1
ATOM 747 O O . SER A 1 96 ? 1.380 -12.468 -6.237 1.00 89.81 96 SER A O 1
ATOM 749 N N . PRO A 1 97 ? 1.694 -12.009 -4.060 1.00 89.81 97 PRO A N 1
ATOM 750 C CA . PRO A 1 97 ? 1.976 -10.591 -4.294 1.00 89.81 97 PRO A CA 1
ATOM 751 C C . PRO A 1 97 ? 3.117 -10.343 -5.296 1.00 89.81 97 PRO A C 1
ATOM 753 O O . PRO A 1 97 ? 3.059 -9.409 -6.088 1.00 89.81 97 PRO A O 1
ATOM 756 N N . GLU A 1 98 ? 4.149 -11.191 -5.308 1.00 92.56 98 GLU A N 1
ATOM 757 C CA . GLU A 1 98 ? 5.253 -11.132 -6.273 1.00 92.56 98 GLU A CA 1
ATOM 758 C C . GLU A 1 98 ? 4.757 -11.330 -7.707 1.00 92.56 98 GLU A C 1
ATOM 760 O O . GLU A 1 98 ? 5.172 -10.614 -8.619 1.00 92.56 98 GLU A O 1
ATOM 765 N N . THR A 1 99 ? 3.886 -12.323 -7.898 1.00 93.62 99 THR A N 1
ATOM 766 C CA . THR A 1 99 ? 3.352 -12.695 -9.211 1.00 93.62 99 THR A CA 1
ATOM 767 C C . THR A 1 99 ? 2.442 -11.588 -9.731 1.00 93.62 99 THR A C 1
ATOM 769 O O . THR A 1 99 ? 2.647 -11.116 -10.851 1.00 93.62 99 THR A O 1
ATOM 772 N N . ALA A 1 100 ? 1.550 -11.091 -8.867 1.00 93.88 100 ALA A N 1
ATOM 773 C CA . ALA A 1 100 ? 0.699 -9.942 -9.150 1.00 93.88 100 ALA A CA 1
ATOM 774 C C . ALA A 1 100 ? 1.536 -8.716 -9.540 1.00 93.88 100 ALA A C 1
ATOM 776 O O . ALA A 1 100 ? 1.273 -8.078 -10.553 1.00 93.88 100 ALA A O 1
ATOM 777 N N . ALA A 1 101 ? 2.604 -8.413 -8.794 1.00 93.56 101 ALA A N 1
ATOM 778 C CA . ALA A 1 101 ? 3.448 -7.250 -9.062 1.00 93.56 101 ALA A CA 1
ATOM 779 C C . ALA A 1 101 ? 4.121 -7.304 -10.444 1.00 93.56 101 ALA A C 1
ATOM 781 O O . ALA A 1 101 ? 4.191 -6.290 -11.136 1.00 93.56 101 ALA A O 1
ATOM 782 N N . VAL A 1 102 ? 4.619 -8.472 -10.864 1.00 95.62 102 VAL A N 1
ATOM 783 C CA . VAL A 1 102 ? 5.240 -8.625 -12.192 1.00 95.62 102 VAL A CA 1
ATOM 784 C C . VAL A 1 102 ? 4.196 -8.540 -13.305 1.00 95.62 102 VAL A C 1
ATOM 786 O O . VAL A 1 102 ? 4.462 -7.904 -14.326 1.00 95.62 102 VAL A O 1
ATOM 789 N N . ARG A 1 103 ? 3.023 -9.154 -13.106 1.00 96.50 103 ARG A N 1
ATOM 790 C CA . ARG A 1 103 ? 1.904 -9.120 -14.054 1.00 96.50 103 ARG A CA 1
ATOM 791 C C . ARG A 1 103 ? 1.401 -7.692 -14.264 1.00 96.50 103 ARG A C 1
ATOM 793 O O . ARG A 1 103 ? 1.435 -7.209 -15.390 1.00 96.50 103 ARG A O 1
ATOM 800 N N . GLU A 1 104 ? 1.029 -7.003 -13.190 1.00 96.12 104 GLU A N 1
ATOM 801 C CA . GLU A 1 104 ? 0.494 -5.635 -13.235 1.00 96.12 104 GLU A CA 1
ATOM 802 C C . GLU A 1 104 ? 1.509 -4.644 -13.823 1.00 96.12 104 GLU A C 1
ATOM 804 O O . GLU A 1 104 ? 1.169 -3.824 -14.675 1.00 96.12 104 GLU A O 1
ATOM 809 N N . LEU A 1 105 ? 2.796 -4.763 -13.459 1.00 95.38 105 LEU A N 1
ATOM 810 C CA . LEU A 1 105 ? 3.845 -3.940 -14.068 1.00 95.38 105 LEU A CA 1
ATOM 811 C C . LEU A 1 105 ? 3.898 -4.131 -15.591 1.00 95.38 105 LEU A C 1
ATOM 813 O O . LEU A 1 105 ? 4.041 -3.153 -16.329 1.00 95.38 105 LEU A O 1
ATOM 817 N N . TYR A 1 106 ? 3.806 -5.374 -16.064 1.00 96.50 106 TYR A N 1
ATOM 818 C CA . TYR A 1 106 ? 3.828 -5.667 -17.490 1.00 96.50 106 TYR A CA 1
ATOM 819 C C . TYR A 1 106 ? 2.567 -5.158 -18.198 1.00 96.50 106 TYR A C 1
ATOM 821 O O . TYR A 1 106 ? 2.686 -4.537 -19.252 1.00 96.50 106 TYR A O 1
ATOM 829 N N . GLU A 1 107 ? 1.385 -5.364 -17.619 1.00 95.44 107 GLU A N 1
ATOM 830 C CA . GLU A 1 107 ? 0.110 -4.915 -18.189 1.00 95.44 107 GLU A CA 1
ATOM 831 C C . GLU A 1 107 ? 0.044 -3.388 -18.346 1.00 95.44 107 GLU A C 1
ATOM 833 O O . GLU A 1 107 ? -0.366 -2.895 -19.398 1.00 95.44 107 GLU A O 1
ATOM 838 N N . GLU A 1 108 ? 0.501 -2.629 -17.346 1.00 93.75 108 GLU A N 1
ATOM 839 C CA . GLU A 1 108 ? 0.402 -1.165 -17.368 1.00 93.75 108 GLU A CA 1
ATOM 840 C C . GLU A 1 108 ? 1.562 -0.471 -18.098 1.00 93.75 108 GLU A C 1
ATOM 842 O O . GLU A 1 108 ? 1.402 0.643 -18.602 1.00 93.75 108 GLU A O 1
ATOM 847 N N . THR A 1 109 ? 2.750 -1.089 -18.141 1.00 94.75 109 THR A N 1
ATOM 848 C CA . THR A 1 109 ? 3.978 -0.412 -18.610 1.00 94.75 109 THR A CA 1
ATOM 849 C C . THR A 1 109 ? 4.727 -1.146 -19.722 1.00 94.75 109 THR A C 1
ATOM 851 O O . THR A 1 109 ? 5.602 -0.560 -20.360 1.00 94.75 109 THR A O 1
ATOM 854 N N . GLY A 1 110 ? 4.426 -2.427 -19.954 1.00 95.50 110 GLY A N 1
ATOM 855 C CA . GLY A 1 110 ? 5.143 -3.300 -20.886 1.00 95.50 110 GLY A CA 1
ATOM 856 C C . GLY A 1 110 ? 6.523 -3.766 -20.404 1.00 95.50 110 GLY A C 1
ATOM 857 O O . GLY A 1 110 ? 7.188 -4.528 -21.110 1.00 95.50 110 GLY A O 1
ATOM 858 N N . TYR A 1 111 ? 6.983 -3.338 -19.223 1.00 95.12 111 TYR A N 1
ATOM 859 C CA . TYR A 1 111 ? 8.269 -3.765 -18.672 1.00 95.12 111 TYR A CA 1
ATOM 860 C C . TYR A 1 111 ? 8.168 -5.105 -17.946 1.00 95.12 111 TYR A C 1
ATOM 862 O O . TYR A 1 111 ? 7.269 -5.345 -17.147 1.00 95.12 111 TYR A O 1
ATOM 870 N N . THR A 1 112 ? 9.166 -5.958 -18.160 1.00 93.25 112 THR A N 1
ATOM 871 C CA . THR A 1 112 ? 9.387 -7.166 -17.357 1.00 93.25 112 THR A CA 1
ATOM 872 C C . THR A 1 112 ? 10.404 -6.882 -16.257 1.00 93.25 112 THR A C 1
ATOM 874 O O . THR A 1 112 ? 11.426 -6.243 -16.519 1.00 93.25 112 THR A O 1
ATOM 877 N N . ALA A 1 113 ? 10.181 -7.403 -15.052 1.00 92.75 113 ALA A N 1
ATOM 878 C CA . ALA A 1 113 ? 11.083 -7.205 -13.921 1.00 92.75 113 ALA A CA 1
ATOM 879 C C . ALA A 1 113 ? 11.264 -8.480 -13.089 1.00 92.75 113 ALA A C 1
ATOM 881 O O . ALA A 1 113 ? 10.465 -9.410 -13.151 1.00 92.75 113 ALA A O 1
ATOM 882 N N . SER A 1 114 ? 12.324 -8.499 -12.279 1.00 93.19 114 SER A N 1
ATOM 883 C CA . SER A 1 114 ? 12.523 -9.487 -11.216 1.00 93.19 114 SER A CA 1
ATOM 884 C C . SER A 1 114 ? 12.236 -8.840 -9.864 1.00 93.19 114 SER A C 1
ATOM 886 O O . SER A 1 114 ? 12.858 -7.821 -9.541 1.00 93.19 114 SER A O 1
ATOM 888 N N . VAL A 1 115 ? 11.362 -9.438 -9.059 1.00 92.31 115 VAL A N 1
ATOM 889 C CA . VAL A 1 115 ? 11.058 -8.935 -7.715 1.00 92.31 115 VAL A CA 1
ATOM 890 C C . VAL A 1 115 ? 12.289 -9.075 -6.819 1.00 92.31 115 VAL A C 1
ATOM 892 O O . VAL A 1 115 ? 12.941 -10.119 -6.796 1.00 92.31 115 VAL A O 1
ATOM 895 N N . LYS A 1 116 ? 12.639 -7.999 -6.106 1.00 90.44 116 LYS A N 1
ATOM 896 C CA . LYS A 1 116 ? 13.762 -7.987 -5.153 1.00 90.44 116 LYS A CA 1
ATOM 897 C C . LYS A 1 116 ? 13.304 -8.066 -3.704 1.00 90.44 116 LYS A C 1
ATOM 899 O O . LYS A 1 116 ? 13.943 -8.754 -2.922 1.00 90.44 116 LYS A O 1
ATOM 904 N N . HIS A 1 117 ? 12.226 -7.365 -3.369 1.00 86.38 117 HIS A N 1
ATOM 905 C CA . HIS A 1 117 ? 11.647 -7.320 -2.032 1.00 86.38 117 HIS A CA 1
ATOM 906 C C . HIS A 1 117 ? 10.129 -7.209 -2.157 1.00 86.38 117 HIS A C 1
ATOM 908 O O . HI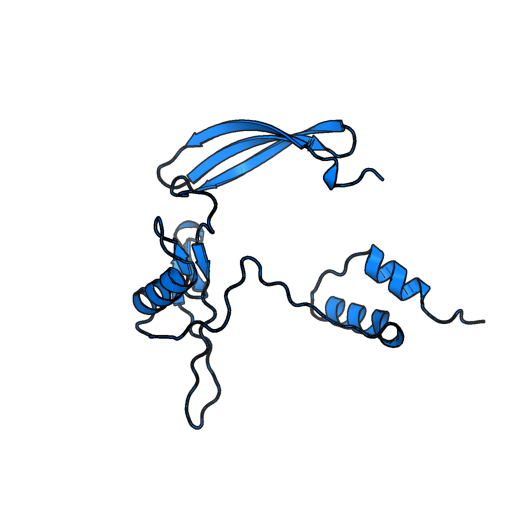S A 1 117 ? 9.641 -6.528 -3.060 1.00 86.38 117 HIS A O 1
ATOM 914 N N . VAL A 1 118 ? 9.414 -7.848 -1.236 1.00 85.56 118 VAL A N 1
ATOM 915 C CA . VAL A 1 118 ? 7.972 -7.686 -1.037 1.00 85.56 118 VAL A CA 1
ATOM 916 C C . VAL A 1 118 ? 7.760 -7.337 0.419 1.00 85.56 118 VAL A C 1
ATOM 918 O O . VAL A 1 118 ? 8.306 -8.000 1.301 1.00 85.56 118 VAL A O 1
ATOM 921 N N . THR A 1 119 ? 6.992 -6.283 0.672 1.00 79.31 119 THR A N 1
ATOM 922 C CA . THR A 1 119 ? 6.642 -5.881 2.029 1.00 79.31 119 THR A CA 1
ATOM 923 C C . THR A 1 119 ? 5.132 -5.640 2.113 1.00 79.31 119 THR A C 1
ATOM 925 O O . THR A 1 119 ? 4.563 -5.041 1.200 1.00 79.31 119 THR A O 1
ATOM 928 N N . PRO A 1 120 ? 4.456 -6.114 3.176 1.00 67.44 120 PRO A N 1
ATOM 929 C CA . PRO A 1 120 ? 3.046 -5.799 3.409 1.00 67.44 120 PRO A CA 1
ATOM 930 C C . PRO A 1 120 ? 2.848 -4.334 3.842 1.00 67.44 120 PRO A C 1
ATOM 932 O O . PRO A 1 120 ? 1.779 -3.772 3.635 1.00 67.44 120 PRO A O 1
ATOM 935 N N . GLU A 1 121 ? 3.894 -3.708 4.394 1.00 55.34 121 GLU A N 1
ATOM 936 C CA . GLU A 1 121 ? 3.968 -2.291 4.762 1.00 55.34 121 GLU A CA 1
ATOM 937 C C . GLU A 1 121 ? 5.362 -1.751 4.399 1.00 55.34 121 GLU A C 1
ATOM 939 O O . GLU A 1 121 ? 6.357 -2.476 4.492 1.00 55.34 121 GLU A O 1
ATOM 944 N N . PHE A 1 122 ? 5.470 -0.493 3.965 1.00 50.88 122 PHE A N 1
ATOM 945 C CA . PHE A 1 122 ? 6.775 0.141 3.749 1.00 50.88 122 PHE A CA 1
ATOM 946 C C . PHE A 1 122 ? 7.275 0.709 5.083 1.00 50.88 122 PHE A C 1
ATOM 948 O O . PHE A 1 122 ? 6.959 1.840 5.445 1.00 50.88 122 PHE A O 1
ATOM 955 N N . ILE A 1 123 ? 8.011 -0.108 5.837 1.00 52.84 123 ILE A N 1
ATOM 956 C CA . ILE A 1 123 ? 8.639 0.283 7.104 1.00 52.84 123 ILE A CA 1
ATOM 957 C C . ILE A 1 123 ? 10.150 0.334 6.889 1.00 52.84 123 ILE A C 1
ATOM 959 O O . ILE A 1 123 ? 10.775 -0.684 6.595 1.00 52.84 123 ILE A O 1
ATOM 963 N N . GLU A 1 124 ? 10.750 1.509 7.066 1.00 58.66 124 GLU A N 1
ATOM 964 C CA . GLU A 1 124 ? 12.203 1.654 7.131 1.00 58.66 124 GLU A CA 1
ATOM 965 C C . GLU A 1 124 ? 12.658 1.537 8.592 1.00 58.66 124 GLU A C 1
ATOM 967 O O . GLU A 1 124 ? 12.273 2.338 9.445 1.00 58.66 124 GLU A O 1
ATOM 972 N N . VAL A 1 125 ? 13.477 0.525 8.899 1.00 64.31 125 VAL A N 1
ATOM 973 C CA . VAL A 1 125 ? 14.095 0.400 10.224 1.00 64.31 125 VAL A CA 1
ATOM 974 C C . VAL A 1 125 ? 15.314 1.312 10.279 1.00 64.31 125 VAL A C 1
ATOM 976 O O . VAL A 1 125 ? 16.334 1.041 9.649 1.00 64.31 125 VAL A O 1
ATOM 979 N N . VAL A 1 126 ? 15.217 2.377 11.071 1.00 77.25 126 VAL A N 1
ATOM 980 C CA . VAL A 1 126 ? 16.315 3.319 11.299 1.00 77.25 126 VAL A CA 1
ATOM 981 C C . VAL A 1 126 ? 17.032 2.983 12.606 1.00 77.25 126 VAL A C 1
ATOM 983 O O . VAL A 1 126 ? 16.436 2.969 13.682 1.00 77.25 126 VAL A O 1
ATOM 986 N N . LEU A 1 127 ? 18.331 2.692 12.518 1.00 76.62 127 LEU A N 1
ATOM 987 C CA . LEU A 1 127 ? 19.200 2.539 13.685 1.00 76.62 127 LEU A CA 1
ATOM 988 C C . LEU A 1 127 ? 19.884 3.876 13.953 1.00 76.62 127 LEU A C 1
ATOM 990 O O . LEU A 1 127 ? 20.686 4.339 13.142 1.00 76.62 127 LEU A O 1
ATOM 994 N N . ILE A 1 128 ? 19.556 4.495 15.085 1.00 85.00 128 ILE A N 1
ATOM 995 C CA . ILE A 1 128 ? 20.101 5.793 15.483 1.00 85.00 128 ILE A CA 1
ATOM 996 C C . ILE A 1 128 ? 20.896 5.602 16.780 1.00 85.00 128 ILE A C 1
ATOM 998 O O . ILE A 1 128 ? 20.324 5.121 17.762 1.00 85.00 128 ILE A O 1
ATOM 1002 N N . PRO A 1 129 ? 22.200 5.938 16.811 1.00 90.19 129 PRO A N 1
ATOM 1003 C CA . PRO A 1 129 ? 22.973 5.952 18.048 1.00 90.19 129 PRO A CA 1
ATOM 1004 C C . PRO A 1 129 ? 22.308 6.835 19.106 1.00 90.19 129 PRO A C 1
ATOM 1006 O O . PRO A 1 129 ? 21.824 7.919 18.791 1.00 90.19 129 PRO A O 1
ATOM 1009 N N . VAL A 1 130 ? 22.310 6.392 20.366 1.00 87.75 130 VAL A N 1
ATOM 1010 C CA . VAL A 1 130 ? 21.651 7.107 21.478 1.00 87.75 130 VAL A CA 1
ATOM 1011 C C . VAL A 1 130 ? 22.161 8.547 21.607 1.00 87.75 130 VAL A C 1
ATOM 1013 O O . VAL A 1 130 ? 21.362 9.460 21.804 1.00 87.75 130 VAL A O 1
ATOM 1016 N N . ASP A 1 131 ? 23.463 8.751 21.404 1.00 89.62 131 ASP A N 1
ATOM 1017 C CA . ASP A 1 131 ? 24.114 10.062 21.510 1.00 89.62 131 ASP A CA 1
ATOM 1018 C C . ASP A 1 131 ? 23.724 11.034 20.377 1.00 89.62 131 ASP A C 1
ATOM 1020 O O . ASP A 1 131 ? 23.864 12.243 20.534 1.00 89.62 131 ASP A O 1
ATOM 1024 N N . ASP A 1 132 ? 23.202 10.524 19.254 1.00 90.50 132 ASP A N 1
ATOM 1025 C CA . ASP A 1 132 ? 22.765 11.301 18.077 1.00 90.50 132 ASP A CA 1
ATOM 1026 C C . ASP A 1 132 ? 21.228 11.312 17.924 1.00 90.50 132 ASP A C 1
ATOM 1028 O O . ASP A 1 132 ? 20.673 11.835 16.955 1.00 90.50 132 ASP A O 1
ATOM 1032 N N . LEU A 1 133 ? 20.508 10.716 18.885 1.00 91.56 133 LEU A N 1
ATOM 1033 C CA . LEU A 1 133 ? 19.077 10.456 18.755 1.00 91.56 133 LEU A CA 1
ATOM 1034 C C . LEU A 1 133 ? 18.275 11.742 18.557 1.00 91.56 133 LEU A C 1
ATOM 1036 O O . LEU A 1 133 ? 17.494 11.827 17.616 1.00 91.56 133 LEU A O 1
ATOM 1040 N N . LEU A 1 134 ? 18.479 12.752 19.406 1.00 92.88 134 LEU A N 1
ATOM 1041 C CA . LEU A 1 134 ? 17.702 13.993 19.336 1.00 92.88 134 LEU A CA 1
ATOM 1042 C C . LEU A 1 134 ? 17.921 14.736 18.010 1.00 92.88 134 LEU A C 1
ATOM 1044 O O . LEU A 1 134 ? 16.953 15.126 17.363 1.00 92.88 134 LEU A O 1
ATOM 1048 N N . GLN A 1 135 ? 19.176 14.856 17.571 1.00 94.25 135 GLN A N 1
ATOM 1049 C CA . GLN A 1 135 ? 19.527 15.563 16.339 1.00 94.25 135 GLN A CA 1
ATOM 1050 C C . GLN A 1 135 ? 18.897 14.903 15.106 1.00 94.25 135 GLN A C 1
ATOM 1052 O O . GLN A 1 135 ? 18.342 15.584 14.244 1.00 94.25 135 GLN A O 1
ATOM 1057 N N . ARG A 1 136 ? 18.912 13.568 15.035 1.00 92.06 136 ARG A N 1
ATOM 1058 C CA . ARG A 1 136 ? 18.301 12.838 13.916 1.00 92.06 136 ARG A CA 1
ATOM 1059 C C . ARG A 1 136 ? 16.784 12.963 13.902 1.00 92.06 136 ARG A C 1
ATOM 1061 O O . ARG A 1 136 ? 16.203 13.091 12.828 1.00 92.06 136 ARG A O 1
ATOM 1068 N N . LEU A 1 137 ? 16.139 12.956 15.070 1.00 92.12 137 LEU A N 1
ATOM 1069 C CA . LEU A 1 137 ? 14.697 13.201 15.166 1.00 92.12 137 LEU A CA 1
ATOM 1070 C C . LEU A 1 137 ? 14.330 14.616 14.695 1.00 92.12 137 LEU A C 1
ATOM 1072 O O . LEU A 1 137 ? 13.335 14.769 13.986 1.00 92.12 137 LEU A O 1
ATOM 1076 N N . ASP A 1 138 ? 15.146 15.624 15.010 1.00 94.88 138 ASP A N 1
ATOM 1077 C CA . ASP A 1 138 ? 14.956 16.991 14.509 1.00 94.88 138 ASP A CA 1
ATOM 1078 C C . ASP A 1 138 ? 15.076 17.075 12.987 1.00 94.88 138 ASP A C 1
ATOM 1080 O O . ASP A 1 138 ? 14.299 17.777 12.336 1.00 94.88 138 ASP A O 1
ATOM 1084 N N . ASP A 1 139 ? 16.028 16.356 12.397 1.00 92.75 139 ASP A N 1
ATO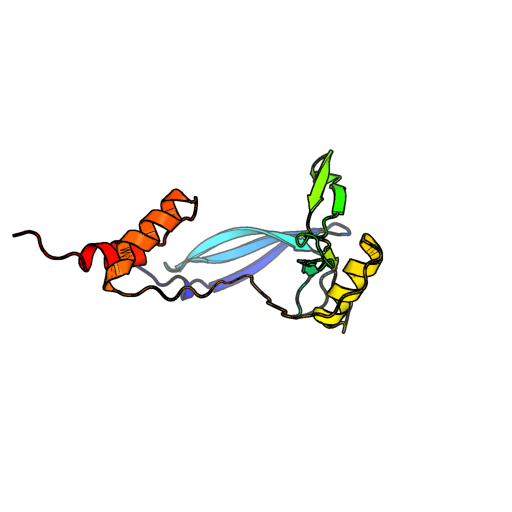M 1085 C CA . ASP A 1 139 ? 16.203 16.330 10.946 1.00 92.75 139 ASP A CA 1
ATOM 1086 C C . ASP A 1 139 ? 15.025 15.628 10.253 1.00 92.75 139 ASP A C 1
ATOM 1088 O O . ASP A 1 139 ? 14.512 16.126 9.245 1.00 92.75 139 ASP A O 1
ATOM 1092 N N . TYR A 1 140 ? 14.506 14.543 10.840 1.00 86.44 140 TYR A N 1
ATOM 1093 C CA . TYR A 1 140 ? 13.259 13.928 10.382 1.00 86.44 140 TYR A CA 1
ATOM 1094 C C . TYR A 1 140 ? 12.087 14.911 10.470 1.00 86.44 140 TYR A C 1
ATOM 1096 O O . TYR A 1 140 ? 11.371 15.080 9.480 1.00 86.44 140 TYR A O 1
ATOM 1104 N N . ALA A 1 141 ? 11.931 15.627 11.586 1.00 83.31 141 ALA A N 1
ATOM 1105 C CA . ALA A 1 141 ? 10.884 16.636 11.737 1.00 83.31 141 ALA A CA 1
ATOM 1106 C C . ALA A 1 141 ? 10.994 17.755 1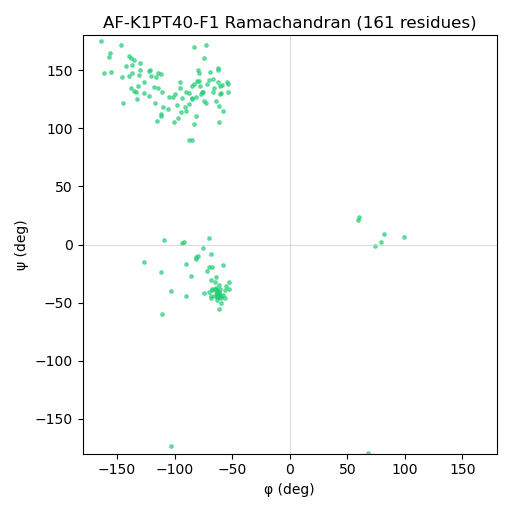0.686 1.00 83.31 141 ALA A C 1
ATOM 1108 O O . ALA A 1 141 ? 10.002 18.106 10.044 1.00 83.31 141 ALA A O 1
ATOM 1109 N N . LYS A 1 142 ? 12.206 18.270 10.437 1.00 87.12 142 LYS A N 1
ATOM 1110 C CA . LYS A 1 142 ? 12.472 19.303 9.418 1.00 87.12 142 LYS A CA 1
ATOM 1111 C C . LYS A 1 142 ? 12.212 18.820 7.993 1.00 87.12 142 LYS A C 1
ATOM 1113 O O . LYS A 1 142 ? 11.795 19.617 7.157 1.00 87.12 142 LYS A O 1
ATOM 1118 N N . SER A 1 143 ? 12.429 17.534 7.713 1.00 76.25 143 SER A N 1
ATOM 1119 C CA . SER A 1 143 ? 12.107 16.926 6.413 1.00 76.25 143 SER A CA 1
ATOM 1120 C C . SER A 1 143 ? 10.606 16.674 6.201 1.00 76.25 143 SER A C 1
ATOM 1122 O O . SER A 1 143 ? 10.210 16.249 5.118 1.00 76.25 143 SER A O 1
ATOM 1124 N N . GLY A 1 144 ? 9.765 16.966 7.203 1.00 69.88 144 GLY A N 1
ATOM 1125 C CA . GLY A 1 144 ? 8.309 16.826 7.136 1.00 69.88 144 GLY A CA 1
ATOM 1126 C C . GLY A 1 144 ? 7.758 15.549 7.775 1.00 69.88 144 GLY A C 1
ATOM 1127 O O . GLY A 1 144 ? 6.555 15.304 7.684 1.00 69.88 144 GLY A O 1
ATOM 1128 N N . CYS A 1 145 ? 8.594 14.742 8.437 1.00 71.94 145 CYS A N 1
ATOM 1129 C CA . CYS A 1 145 ? 8.140 13.560 9.170 1.00 71.94 145 CYS A CA 1
ATOM 1130 C C . CYS A 1 145 ? 7.543 13.956 10.530 1.00 71.94 145 CYS A C 1
ATOM 1132 O O . CYS A 1 145 ? 8.082 14.804 11.237 1.00 71.94 145 CYS A O 1
ATOM 1134 N N . SER A 1 146 ? 6.456 13.306 10.950 1.00 70.50 146 SER A N 1
ATOM 1135 C CA . SER A 1 146 ? 5.960 13.442 12.325 1.00 70.50 146 SER A CA 1
ATOM 1136 C C . SER A 1 146 ? 6.705 12.469 13.242 1.00 70.50 146 SER A C 1
ATOM 1138 O O . SER A 1 146 ? 6.734 11.269 12.974 1.00 70.50 146 SER A O 1
ATOM 1140 N N . VAL A 1 147 ? 7.316 12.980 14.315 1.00 83.69 147 VAL A N 1
ATOM 1141 C CA . VAL A 1 147 ? 8.049 12.174 15.303 1.00 83.69 147 VAL A CA 1
ATOM 1142 C C . VAL A 1 147 ? 7.143 11.841 16.491 1.00 83.69 147 VAL A C 1
ATOM 1144 O O . VAL A 1 147 ? 6.467 12.719 17.028 1.00 83.69 147 VAL A O 1
ATOM 1147 N N . ASP A 1 148 ? 7.149 10.581 16.938 1.00 88.81 148 ASP A N 1
ATOM 1148 C CA . ASP A 1 148 ? 6.408 10.161 18.133 1.00 88.81 148 ASP A CA 1
ATOM 1149 C C . ASP A 1 148 ? 6.881 10.928 19.381 1.00 88.81 148 ASP A C 1
ATOM 1151 O O . ASP A 1 148 ? 8.073 10.993 19.698 1.00 88.81 148 ASP A O 1
ATOM 1155 N N . SER A 1 149 ? 5.928 11.484 20.129 1.00 76.25 149 SER A N 1
ATOM 1156 C CA . SER A 1 149 ? 6.209 12.362 21.267 1.00 76.25 149 SER A CA 1
ATOM 1157 C C . SER A 1 149 ? 6.942 11.669 22.416 1.00 76.25 149 SER A C 1
ATOM 1159 O O . SER A 1 149 ? 7.684 12.333 23.141 1.00 76.25 149 SER A O 1
ATOM 1161 N N . ARG A 1 150 ? 6.782 10.351 22.593 1.00 82.19 150 ARG A N 1
ATOM 1162 C CA . ARG A 1 150 ? 7.477 9.585 23.642 1.00 82.19 150 ARG A CA 1
ATOM 1163 C C . ARG A 1 150 ? 8.934 9.378 23.269 1.00 82.19 150 ARG A C 1
ATOM 1165 O O . ARG A 1 150 ? 9.797 9.539 24.124 1.00 82.19 150 ARG A O 1
ATOM 1172 N N . VAL A 1 151 ? 9.199 9.075 21.999 1.00 83.88 151 VAL A N 1
ATOM 1173 C CA . VAL A 1 151 ? 10.561 8.939 21.464 1.00 83.88 151 VAL A CA 1
ATOM 1174 C C . VAL A 1 151 ? 11.297 10.276 21.560 1.00 83.88 151 VAL A C 1
ATOM 1176 O O . VAL A 1 151 ? 12.418 10.324 22.060 1.00 83.88 151 VAL A O 1
ATOM 1179 N N . TYR A 1 152 ? 10.635 11.374 21.187 1.00 87.75 152 TYR A N 1
ATOM 1180 C CA . TYR A 1 152 ? 11.212 12.715 21.287 1.00 87.75 152 TYR A CA 1
ATOM 1181 C C . TYR A 1 152 ? 11.469 13.136 22.745 1.00 87.75 152 TYR A C 1
ATOM 1183 O O . TYR A 1 152 ? 12.542 13.629 23.082 1.00 87.75 152 TYR A O 1
ATOM 1191 N N . SER A 1 153 ? 10.511 12.881 23.644 1.00 85.81 153 SER A N 1
ATOM 1192 C CA . SER A 1 153 ? 10.651 13.175 25.081 1.00 85.81 153 SER A CA 1
ATOM 1193 C C . SER A 1 153 ? 11.771 12.356 25.731 1.00 85.81 153 SER A C 1
ATOM 1195 O O . SER A 1 153 ? 12.498 12.867 26.581 1.00 85.81 153 SER A O 1
ATOM 1197 N N . TYR A 1 154 ? 11.935 11.095 25.321 1.00 86.44 154 TYR A N 1
ATOM 1198 C CA . TYR A 1 154 ? 13.057 10.256 25.735 1.00 86.44 154 TYR A CA 1
ATOM 1199 C C . TYR A 1 154 ? 14.394 10.836 25.250 1.00 86.44 154 TYR A C 1
ATOM 1201 O O . TYR A 1 154 ? 15.303 11.007 26.057 1.00 86.44 154 TYR A O 1
ATOM 1209 N N . ALA A 1 155 ? 14.489 11.228 23.974 1.00 89.94 155 ALA A N 1
ATOM 1210 C CA . ALA A 1 155 ? 15.685 11.847 23.397 1.00 89.94 155 ALA A CA 1
ATOM 1211 C C . ALA A 1 155 ? 16.075 13.176 24.077 1.00 89.94 155 ALA A C 1
ATOM 1213 O O . ALA A 1 155 ? 17.258 13.425 24.316 1.00 89.94 155 ALA A O 1
ATOM 1214 N N . LEU A 1 156 ? 15.091 14.003 24.451 1.00 90.19 156 LEU A N 1
ATOM 1215 C CA . LEU A 1 156 ? 15.307 15.214 25.252 1.00 90.19 156 LEU A CA 1
ATOM 1216 C C . LEU A 1 156 ? 15.836 14.891 26.655 1.00 90.19 156 LEU A C 1
ATOM 1218 O O . LEU A 1 156 ? 16.734 15.567 27.148 1.00 90.19 156 LEU A O 1
ATOM 1222 N N . GLY A 1 157 ? 15.298 13.853 27.300 1.00 90.44 157 GLY A N 1
ATOM 1223 C CA . GLY A 1 157 ? 15.727 13.423 28.633 1.00 90.44 157 GLY A CA 1
ATOM 1224 C C . GLY A 1 157 ? 17.147 12.849 28.683 1.00 90.44 157 GLY A C 1
ATOM 1225 O O . GLY A 1 157 ? 17.739 12.800 29.759 1.00 90.44 157 GLY A O 1
ATOM 1226 N N . LEU A 1 158 ? 17.690 12.433 27.535 1.00 88.94 158 LEU A N 1
ATOM 1227 C CA . LEU A 1 158 ? 19.070 11.969 27.390 1.00 88.94 158 LEU A CA 1
ATOM 1228 C C . LEU A 1 158 ? 20.082 13.111 27.246 1.00 88.94 158 LEU A C 1
ATOM 1230 O O . LEU A 1 158 ? 21.282 12.861 27.351 1.00 88.94 158 LEU A O 1
ATOM 1234 N N . GLN A 1 159 ? 19.628 14.348 27.011 1.00 84.44 159 GLN A N 1
ATOM 1235 C CA . GLN A 1 159 ? 20.546 15.473 26.883 1.00 84.44 159 GLN A CA 1
ATOM 1236 C C . GLN A 1 159 ? 21.316 15.681 28.194 1.00 84.44 159 GLN A C 1
ATOM 1238 O O . GLN A 1 159 ? 20.730 15.568 29.280 1.00 84.44 159 GLN A O 1
ATOM 1243 N N . PRO A 1 160 ? 22.624 15.994 28.126 1.00 80.44 160 PRO A N 1
ATOM 1244 C CA . PRO A 1 160 ? 23.401 16.302 29.313 1.00 80.44 160 PRO A CA 1
ATOM 1245 C C . PRO A 1 160 ? 22.699 17.402 30.102 1.00 80.44 160 PRO A C 1
ATOM 1247 O O . PRO A 1 160 ? 22.310 18.426 29.538 1.00 80.44 160 PRO A O 1
ATOM 1250 N N . LYS A 1 161 ? 22.539 17.209 31.415 1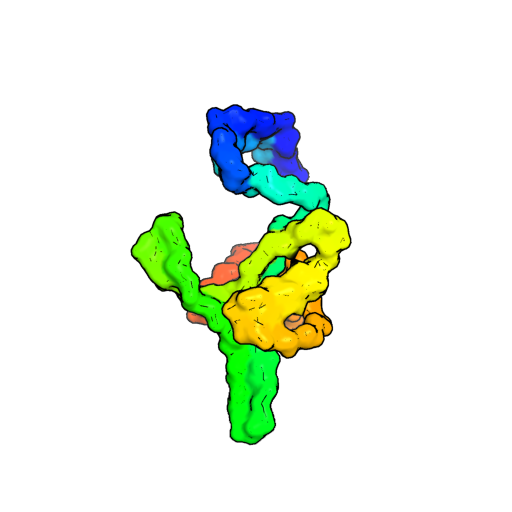.00 70.50 161 LYS A N 1
ATOM 1251 C CA . LYS A 1 161 ? 22.050 18.279 32.285 1.00 70.50 161 LYS A CA 1
ATOM 1252 C C . LYS A 1 161 ? 23.055 19.423 32.213 1.00 70.50 161 LYS A C 1
ATOM 1254 O O . LYS A 1 161 ? 24.141 19.322 32.780 1.00 70.50 161 LYS A O 1
ATOM 1259 N N . THR A 1 162 ? 22.703 20.491 31.507 1.00 62.47 162 THR A N 1
ATOM 1260 C CA . THR A 1 162 ? 23.430 21.756 31.587 1.00 62.47 162 THR A CA 1
ATOM 1261 C C . THR A 1 162 ? 23.393 22.197 33.045 1.00 62.47 162 THR A C 1
ATOM 1263 O O . THR A 1 162 ? 22.308 22.383 33.602 1.00 62.47 162 THR A O 1
ATOM 1266 N N . SER A 1 163 ? 24.571 22.225 33.668 1.00 55.97 163 SER A N 1
ATOM 1267 C CA . SER A 1 163 ? 24.771 22.711 35.036 1.00 55.97 163 SER A CA 1
ATOM 1268 C C . SER A 1 163 ? 24.636 24.225 35.094 1.00 55.97 163 SER A C 1
ATOM 1270 O O . SER A 1 163 ? 24.997 24.869 34.083 1.00 55.97 163 SER A O 1
#

Radius of gyration: 22.06 Å; Cα contacts (8 Å, |Δi|>4): 212; chains: 1; bounding box: 51×40×56 Å

Mean predicted aligned error: 11.74 Å

Solvent-accessible surface area (backbone atoms only — not comparable to full-atom values): 10292 Å² total; per-residue (Å²): 133,66,53,73,84,58,38,42,86,73,51,74,44,81,75,46,78,59,89,62,39,30,38,30,40,35,34,29,30,39,44,86,68,47,81,46,78,45,81,45,78,44,62,62,76,66,71,75,98,60,72,66,52,40,76,39,89,43,74,48,80,46,90,98,50,78,70,41,74,55,67,41,80,44,76,37,79,95,78,74,43,75,44,82,39,60,36,59,41,66,44,54,89,93,52,51,68,68,56,34,41,42,49,38,35,28,75,78,69,70,47,84,73,80,89,87,80,86,69,101,61,97,76,84,89,82,90,67,57,79,95,50,36,48,64,53,53,50,51,41,42,74,75,70,44,87,74,59,68,67,62,51,53,51,34,59,70,67,51,79,82,82,124

Organism: Magallana gigas (NCBI:txid29159)

Nearest PDB structures (foldseek):
  5nwh-assembly1_A  TM=7.032E-01  e=1.523E-14  Homo sapiens
  8ptt-assembly1_A  TM=7.232E-01  e=7.046E-14  Homo sapiens
  5qj4-assembly1_B  TM=7.007E-01  e=6.643E-14  Homo sapiens
  5qtm-assembly2_D  TM=6.705E-01  e=2.745E-14  Homo sapiens
  2dsb-assembly2_C  TM=7.228E-01  e=3.458E-13  Homo sapiens

Secondary structure (DSSP, 8-state):
---GGG-EEEEEEEEEE-SSEEEEEEEEE-TTS-EEEEEEEEETT--SSS-SEEE--EEE--TTS--EEE-EEEEETTTTEEEEE--EEEPPTT--HHHHHHHHHHHHH----------SS--------GGGHHHHHHHHHHTTPPPPHHHHHHHHHTS----

InterPro domains:
  IPR000086 NUDIX hydrolase domain [PF00293] (52-119)
  IPR000086 NUDIX hydrolase domain [PS51462] (49-163)
  IPR015797 NUDIX hydrolase-like domain superfamily [SSF55811] (9-139)
  IPR020084 NUDIX hydrolase, conserved site [PS00893] (89-110)
  IPR020476 NUDIX hydrolase [PR00502] (84-98)
  IPR020476 NUDIX hydrolase [PR00502] (98-113)

Foldseek 3Di:
DFDQVLKAWDDKAWPDDDPFKTWIKTWIQGSVRDIDIDIDMDTPPDDDDDDQKDFDQDWDDDPPDDIDTDWAWDQDPVVRGTDIGGQMDGADDVRDNQRRRQVSCCVRPVDGDHDDDDDPDPDDDDDDPLVCQQVVQVVCVVVPHDDDPVSNVVSVVPDPPDD

pLDDT: mean 85.62, std 10.66, range [50.88, 97.19]